Protein AF-A0A7W0TX59-F1 (afdb_monomer)

Structure (mmCIF, N/CA/C/O backbone):
data_AF-A0A7W0TX59-F1
#
_entry.id   AF-A0A7W0TX59-F1
#
loop_
_atom_site.group_PDB
_atom_site.id
_atom_site.type_symbol
_atom_site.label_atom_id
_atom_site.label_alt_id
_atom_site.label_comp_id
_atom_site.label_asym_id
_atom_site.label_entity_id
_atom_site.label_seq_id
_atom_site.pdbx_PDB_ins_code
_atom_site.Cartn_x
_atom_site.Cartn_y
_atom_site.Cartn_z
_atom_site.occupancy
_atom_site.B_iso_or_equiv
_atom_site.auth_seq_id
_atom_site.auth_comp_id
_atom_site.auth_asym_id
_atom_site.auth_atom_id
_atom_site.pdbx_PDB_model_num
ATOM 1 N N . LEU A 1 1 ? 23.592 -7.215 -28.216 1.00 57.59 1 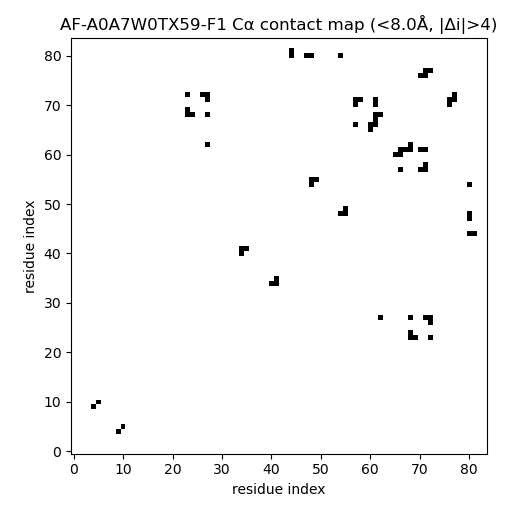LEU A N 1
ATOM 2 C CA . LEU A 1 1 ? 23.616 -6.211 -27.128 1.00 57.59 1 LEU A CA 1
ATOM 3 C C . LEU A 1 1 ? 25.075 -5.857 -26.885 1.00 57.59 1 LEU A C 1
ATOM 5 O O . LEU A 1 1 ? 25.823 -6.747 -26.502 1.00 57.59 1 LEU A O 1
ATOM 9 N N . GLN A 1 2 ? 25.501 -4.629 -27.199 1.00 63.41 2 GLN A N 1
ATOM 10 C CA . GLN A 1 2 ? 26.831 -4.155 -26.797 1.00 63.41 2 GLN A CA 1
ATOM 11 C C . GLN A 1 2 ? 26.893 -4.145 -25.265 1.00 63.41 2 GLN A C 1
ATOM 13 O O . GLN A 1 2 ? 25.947 -3.708 -24.608 1.00 63.41 2 GLN A O 1
ATOM 18 N N . ALA A 1 3 ? 27.976 -4.669 -24.692 1.00 68.12 3 ALA A N 1
ATOM 19 C CA . ALA A 1 3 ? 28.170 -4.665 -23.249 1.00 68.12 3 ALA A CA 1
ATOM 20 C C . ALA A 1 3 ? 28.197 -3.210 -22.743 1.00 68.12 3 ALA A C 1
ATOM 22 O O . ALA A 1 3 ? 29.076 -2.446 -23.125 1.00 68.12 3 ALA A O 1
ATOM 23 N N . GLY A 1 4 ? 27.213 -2.827 -21.921 1.00 76.25 4 GLY A N 1
ATOM 24 C CA . GLY A 1 4 ? 27.121 -1.487 -21.326 1.00 76.25 4 GLY A CA 1
ATOM 25 C C . GLY A 1 4 ? 26.104 -0.526 -21.955 1.00 76.25 4 GLY A C 1
ATOM 26 O O . GLY A 1 4 ? 26.019 0.615 -21.508 1.00 76.25 4 GLY A O 1
ATOM 27 N N . ASP A 1 5 ? 25.303 -0.953 -22.938 1.00 79.06 5 ASP A N 1
ATOM 28 C CA . ASP A 1 5 ? 24.207 -0.118 -23.449 1.00 79.06 5 ASP A CA 1
ATOM 29 C C . ASP A 1 5 ? 23.130 0.104 -22.365 1.00 79.06 5 ASP A C 1
ATOM 31 O O . ASP A 1 5 ? 22.373 -0.798 -22.001 1.00 79.06 5 ASP A O 1
ATOM 35 N N . THR A 1 6 ? 23.086 1.328 -21.833 1.00 84.88 6 THR A N 1
ATOM 36 C CA . THR A 1 6 ? 22.119 1.799 -20.826 1.00 84.88 6 THR A CA 1
ATOM 37 C C . THR A 1 6 ? 21.064 2.732 -21.425 1.00 84.88 6 THR A C 1
ATOM 39 O O . THR A 1 6 ? 20.374 3.456 -20.699 1.00 84.88 6 THR A O 1
ATOM 42 N N . SER A 1 7 ? 20.908 2.719 -22.752 1.00 87.12 7 SER A N 1
ATOM 43 C CA . SER A 1 7 ? 19.872 3.484 -23.437 1.00 87.12 7 SER A CA 1
ATOM 44 C C . SER A 1 7 ? 18.471 3.134 -22.922 1.00 87.12 7 SER A C 1
ATOM 46 O O . SER A 1 7 ? 18.193 2.040 -22.418 1.00 87.12 7 SER A O 1
ATOM 48 N N . ALA A 1 8 ? 17.542 4.084 -23.061 1.00 84.06 8 ALA A N 1
ATOM 49 C CA . ALA A 1 8 ? 16.163 3.899 -22.618 1.00 84.06 8 ALA A CA 1
ATOM 50 C C . ALA A 1 8 ? 15.490 2.678 -23.271 1.00 84.06 8 ALA A C 1
ATOM 52 O O . ALA A 1 8 ? 14.704 2.009 -22.603 1.00 84.06 8 ALA A O 1
ATOM 53 N N . ALA A 1 9 ? 15.830 2.383 -24.531 1.00 87.00 9 ALA A N 1
ATOM 54 C CA . ALA A 1 9 ? 15.322 1.233 -25.274 1.00 87.00 9 ALA A CA 1
ATOM 55 C C . ALA A 1 9 ? 15.874 -0.096 -24.729 1.00 87.00 9 ALA A C 1
ATOM 57 O O . ALA A 1 9 ? 15.103 -1.022 -24.482 1.00 87.00 9 ALA A O 1
ATOM 58 N N . ALA A 1 10 ? 17.182 -0.179 -24.457 1.00 86.38 10 ALA A N 1
ATOM 59 C CA . ALA A 1 10 ? 17.800 -1.377 -23.885 1.00 86.38 10 ALA A CA 1
ATOM 60 C C . ALA A 1 10 ? 17.279 -1.689 -22.468 1.00 86.38 10 ALA A C 1
ATOM 62 O O . ALA A 1 10 ? 17.090 -2.851 -22.100 1.00 86.38 10 ALA A O 1
AT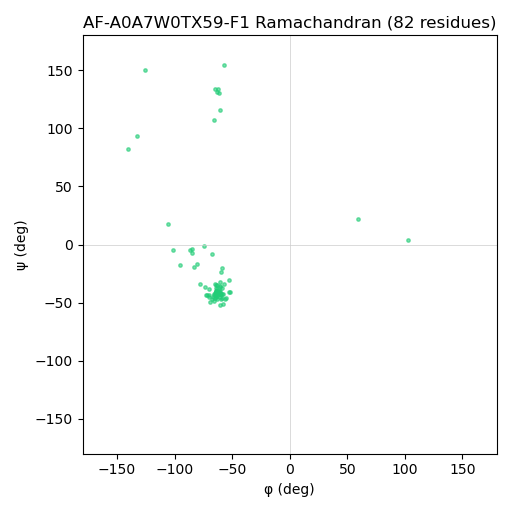OM 63 N N . LEU A 1 11 ? 16.980 -0.650 -21.680 1.00 89.38 11 LEU A N 1
ATOM 64 C CA . LEU A 1 11 ? 16.461 -0.787 -20.317 1.00 89.38 11 LEU A CA 1
ATOM 65 C C . LEU A 1 11 ? 14.940 -0.966 -20.234 1.00 89.38 11 LEU A C 1
ATOM 67 O O . LEU A 1 11 ? 14.421 -1.161 -19.131 1.00 89.38 11 LEU A O 1
ATOM 71 N N . ASP A 1 12 ? 14.202 -0.917 -21.342 1.00 90.00 12 ASP A N 1
ATOM 72 C CA . ASP A 1 12 ? 12.738 -0.903 -21.294 1.00 90.00 12 ASP A CA 1
ATOM 73 C C . ASP A 1 12 ? 12.158 -2.199 -20.705 1.00 90.00 12 ASP A C 1
ATOM 75 O O . ASP A 1 12 ? 11.317 -2.173 -19.801 1.00 90.00 12 ASP A O 1
ATOM 79 N N . ARG A 1 13 ? 12.719 -3.354 -21.085 1.00 85.81 13 ARG A N 1
ATOM 80 C CA . ARG A 1 13 ? 12.332 -4.655 -20.513 1.00 85.81 13 ARG A CA 1
ATOM 81 C C . ARG A 1 13 ? 12.582 -4.721 -19.004 1.00 85.81 13 ARG A C 1
ATOM 83 O O . ARG A 1 13 ? 11.748 -5.244 -18.261 1.00 85.81 13 ARG A O 1
ATOM 90 N N . TYR A 1 14 ? 13.700 -4.163 -18.542 1.00 86.56 14 TYR A N 1
ATOM 91 C CA . TYR A 1 14 ? 14.004 -4.059 -17.116 1.00 86.56 14 TYR A CA 1
ATOM 92 C C . TYR A 1 14 ? 13.022 -3.123 -16.400 1.00 86.56 14 TYR A C 1
ATOM 94 O O . TYR A 1 14 ? 12.512 -3.462 -15.331 1.00 86.56 14 TYR A O 1
ATOM 102 N N . ARG A 1 15 ? 12.694 -1.972 -16.998 1.00 87.94 15 ARG A N 1
ATOM 103 C CA . ARG A 1 15 ? 11.697 -1.033 -16.462 1.00 87.94 15 ARG A CA 1
ATOM 104 C C . ARG A 1 15 ? 10.325 -1.687 -16.343 1.00 87.94 15 ARG A C 1
ATOM 106 O O . ARG A 1 15 ? 9.679 -1.512 -15.311 1.00 87.94 15 ARG A O 1
ATOM 113 N N . LEU A 1 16 ? 9.897 -2.459 -17.340 1.00 86.38 16 LEU A N 1
ATOM 114 C CA . LEU A 1 16 ? 8.624 -3.179 -1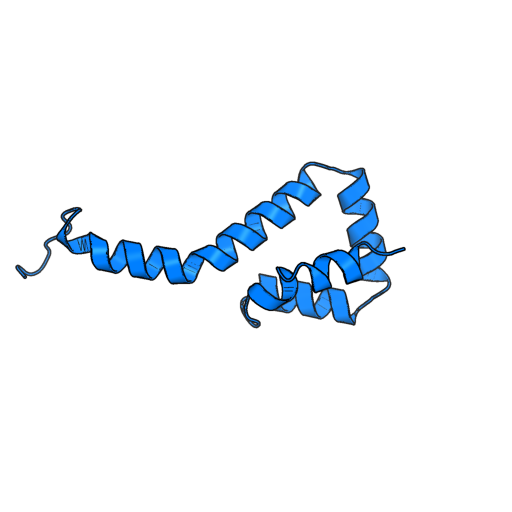7.312 1.00 86.38 16 LEU A CA 1
ATOM 115 C C . LEU A 1 16 ? 8.597 -4.223 -16.186 1.00 86.38 16 LEU A C 1
ATOM 117 O O . LEU A 1 16 ? 7.647 -4.259 -15.401 1.00 86.38 16 LEU A O 1
ATOM 121 N N . ALA A 1 17 ? 9.659 -5.027 -16.067 1.00 85.94 17 ALA A N 1
ATOM 122 C CA . ALA A 1 17 ? 9.800 -6.010 -14.995 1.00 85.94 17 ALA A CA 1
ATOM 123 C C . ALA A 1 17 ? 9.778 -5.337 -13.615 1.00 85.94 17 ALA A C 1
ATOM 125 O O . ALA A 1 17 ? 9.005 -5.725 -12.742 1.00 85.94 17 ALA A O 1
ATOM 126 N N . ARG A 1 18 ? 10.543 -4.253 -13.443 1.00 84.50 18 ARG A N 1
ATOM 127 C CA . ARG A 1 18 ? 10.592 -3.496 -12.191 1.00 84.50 18 ARG A CA 1
ATOM 128 C C . ARG A 1 18 ? 9.246 -2.855 -11.863 1.00 84.50 18 ARG A C 1
ATOM 130 O O . ARG A 1 18 ? 8.810 -2.920 -10.722 1.00 84.50 18 ARG A O 1
ATOM 137 N N . ARG A 1 19 ? 8.535 -2.292 -12.841 1.00 83.38 19 ARG A N 1
ATOM 138 C CA . ARG A 1 19 ? 7.176 -1.776 -12.612 1.00 83.38 19 ARG A CA 1
ATOM 139 C C . ARG A 1 19 ? 6.260 -2.883 -12.101 1.00 83.38 19 ARG A C 1
ATOM 141 O O . ARG A 1 19 ? 5.683 -2.701 -11.039 1.00 83.38 19 ARG A O 1
ATOM 148 N N . ARG A 1 20 ? 6.210 -4.041 -12.767 1.00 78.81 20 ARG A N 1
ATOM 149 C CA . ARG A 1 20 ? 5.379 -5.182 -12.337 1.00 78.81 20 ARG A CA 1
ATOM 150 C C . ARG A 1 20 ? 5.679 -5.623 -10.903 1.00 78.81 20 ARG A C 1
ATOM 152 O O . ARG A 1 20 ? 4.748 -5.759 -10.117 1.00 78.81 20 ARG A O 1
ATOM 159 N N . THR A 1 21 ? 6.954 -5.762 -10.538 1.00 77.94 21 THR A N 1
ATOM 160 C CA . THR A 1 21 ? 7.355 -6.165 -9.178 1.00 77.94 21 THR A CA 1
ATOM 161 C C . THR A 1 21 ? 6.981 -5.126 -8.115 1.00 77.94 21 THR A C 1
ATOM 163 O O . THR A 1 21 ? 6.650 -5.485 -6.987 1.00 77.94 21 THR A O 1
ATOM 166 N N . PHE A 1 22 ? 7.023 -3.833 -8.447 1.00 78.81 22 PHE A N 1
ATOM 167 C CA . PHE A 1 22 ? 6.824 -2.750 -7.478 1.00 78.81 22 PHE A CA 1
ATOM 168 C C . PHE A 1 22 ? 5.427 -2.107 -7.510 1.00 78.81 22 PHE A C 1
ATOM 170 O O . PHE A 1 22 ? 5.145 -1.277 -6.645 1.00 78.81 22 PHE A O 1
ATOM 177 N N . THR A 1 23 ? 4.535 -2.475 -8.438 1.00 75.31 23 THR A N 1
ATOM 178 C CA . THR A 1 23 ? 3.160 -1.937 -8.496 1.00 75.31 23 THR A CA 1
ATOM 179 C C . THR A 1 23 ? 2.420 -2.152 -7.179 1.00 75.31 23 THR A C 1
ATOM 181 O O . THR A 1 23 ? 1.858 -1.203 -6.637 1.00 75.31 23 THR A O 1
ATOM 184 N N . ALA A 1 24 ? 2.490 -3.362 -6.616 1.00 68.69 24 ALA A N 1
ATOM 185 C CA . ALA A 1 24 ? 1.819 -3.671 -5.357 1.00 68.69 24 ALA A CA 1
ATOM 186 C C . ALA A 1 24 ? 2.410 -2.861 -4.185 1.00 68.69 24 ALA A C 1
ATOM 188 O O . ALA A 1 24 ? 1.675 -2.267 -3.405 1.00 68.69 24 ALA A O 1
ATOM 189 N N . LYS A 1 25 ? 3.741 -2.711 -4.115 1.00 69.44 25 LYS A N 1
ATOM 190 C CA . LYS A 1 25 ? 4.393 -1.848 -3.108 1.00 69.44 25 LYS A CA 1
ATOM 191 C C . LYS A 1 25 ? 3.959 -0.388 -3.226 1.00 69.44 25 LYS A C 1
ATOM 193 O O . LYS A 1 25 ? 3.687 0.261 -2.222 1.00 69.44 25 LYS A O 1
ATOM 198 N N . ARG A 1 26 ? 3.848 0.123 -4.456 1.00 76.50 26 ARG A N 1
ATOM 199 C CA . ARG A 1 26 ? 3.377 1.488 -4.713 1.00 76.50 26 ARG A CA 1
ATOM 200 C C . ARG A 1 26 ? 1.953 1.688 -4.198 1.00 76.50 26 ARG A C 1
ATOM 202 O O . ARG A 1 26 ? 1.685 2.717 -3.593 1.00 76.50 26 ARG A O 1
ATOM 209 N N . GLN A 1 27 ? 1.065 0.720 -4.407 1.00 74.38 27 GLN A N 1
ATOM 210 C CA . GLN A 1 27 ? -0.308 0.787 -3.902 1.00 74.38 27 GLN A CA 1
ATOM 211 C C . GLN A 1 27 ? -0.358 0.797 -2.365 1.00 74.38 27 GLN A C 1
ATOM 213 O O . GLN A 1 27 ? -1.094 1.601 -1.802 1.00 74.38 27 GLN A O 1
ATOM 218 N N . VAL A 1 28 ? 0.470 -0.009 -1.681 1.00 72.69 28 VAL A N 1
ATOM 219 C CA . VAL A 1 28 ? 0.583 0.039 -0.207 1.00 72.69 28 VAL A CA 1
ATOM 220 C C . VAL A 1 28 ? 1.004 1.431 0.261 1.00 72.69 28 VAL A C 1
ATOM 222 O O . VAL A 1 28 ? 0.381 1.983 1.165 1.00 72.69 28 VAL A O 1
ATOM 225 N N . CYS A 1 29 ? 2.011 2.033 -0.380 1.00 77.38 29 CYS A N 1
ATOM 226 C CA . CYS A 1 29 ? 2.443 3.390 -0.042 1.00 77.38 29 CYS A CA 1
ATOM 227 C C . CYS A 1 29 ? 1.315 4.417 -0.196 1.00 77.38 29 CYS A C 1
ATOM 229 O O . CYS A 1 29 ? 1.153 5.246 0.692 1.00 77.38 29 CYS A O 1
ATOM 231 N N . TRP A 1 30 ? 0.515 4.347 -1.266 1.00 79.06 30 TRP A N 1
ATOM 232 C CA . TRP A 1 30 ? -0.627 5.252 -1.457 1.00 79.06 30 TRP A CA 1
ATOM 233 C C . TRP A 1 30 ? -1.680 5.117 -0.357 1.00 79.06 30 TRP A C 1
ATOM 235 O O . TRP A 1 30 ? -2.202 6.123 0.111 1.00 79.06 30 TRP A O 1
ATOM 245 N N . ILE A 1 31 ? -1.967 3.894 0.090 1.00 74.94 31 ILE A N 1
ATOM 246 C CA . ILE A 1 31 ? -2.916 3.660 1.184 1.00 74.94 31 ILE A CA 1
ATOM 247 C C . ILE A 1 31 ? -2.387 4.227 2.499 1.00 74.94 31 ILE A C 1
ATOM 249 O O . ILE A 1 31 ? -3.099 4.961 3.181 1.00 74.94 31 ILE A O 1
ATOM 253 N N . VAL A 1 32 ? -1.130 3.929 2.839 1.00 76.69 32 VAL A N 1
ATOM 254 C CA . VAL A 1 32 ? -0.493 4.461 4.052 1.00 76.69 32 VAL A CA 1
ATOM 255 C C . VAL A 1 32 ? -0.460 5.988 4.013 1.00 76.69 32 VAL A C 1
ATOM 257 O O . VAL A 1 32 ? -0.803 6.629 4.999 1.00 76.69 32 VAL A O 1
ATOM 260 N N . GLN A 1 33 ? -0.128 6.584 2.866 1.00 82.06 33 GLN A N 1
ATOM 261 C CA . GLN A 1 33 ? -0.173 8.036 2.681 1.00 82.06 33 GLN A CA 1
ATOM 262 C C . GLN A 1 33 ? -1.591 8.599 2.822 1.00 82.06 33 GLN A C 1
ATOM 264 O O . GLN A 1 33 ? -1.755 9.656 3.423 1.00 82.06 33 GLN A O 1
ATOM 269 N N . GLY A 1 34 ? -2.613 7.891 2.335 1.00 78.69 34 GLY A N 1
ATOM 270 C CA . GLY A 1 34 ? -4.014 8.261 2.536 1.00 78.69 34 GLY A CA 1
ATOM 271 C C . GLY A 1 34 ? -4.412 8.282 4.014 1.00 78.69 34 GLY A C 1
ATOM 272 O O . GLY A 1 34 ? -5.083 9.214 4.451 1.00 78.69 34 GLY A O 1
ATOM 273 N N . PHE A 1 35 ? -3.944 7.307 4.800 1.00 76.25 35 PHE A N 1
ATOM 274 C CA . PHE A 1 35 ? -4.145 7.296 6.250 1.00 76.25 35 PHE A CA 1
ATOM 275 C C . PHE A 1 35 ? -3.383 8.425 6.950 1.00 76.25 35 PHE A C 1
ATOM 277 O O . PHE A 1 35 ? -3.974 9.152 7.742 1.00 76.25 35 PHE A O 1
ATOM 284 N N . ILE A 1 36 ? -2.106 8.631 6.615 1.00 80.00 36 ILE A N 1
ATOM 285 C CA . ILE A 1 36 ? -1.283 9.716 7.179 1.00 80.00 36 ILE A CA 1
ATOM 286 C C . ILE A 1 36 ? -1.888 11.093 6.867 1.00 80.00 36 ILE A C 1
ATOM 288 O O . ILE A 1 36 ? -1.865 11.981 7.715 1.00 80.00 36 ILE A O 1
ATOM 292 N N . GLY A 1 37 ? -2.470 11.267 5.678 1.00 86.00 37 GLY A N 1
ATOM 293 C CA . GLY A 1 37 ? -3.141 12.504 5.272 1.00 86.00 37 GLY A CA 1
ATOM 294 C C . GLY A 1 37 ? -4.428 12.817 6.044 1.00 86.00 37 GLY A C 1
ATOM 295 O O . GLY A 1 37 ? -4.967 13.910 5.892 1.00 86.00 37 GLY A O 1
ATOM 296 N N . SER A 1 38 ? -4.926 11.894 6.875 1.00 83.69 38 SER A N 1
ATOM 297 C CA . SER A 1 38 ? -6.134 12.076 7.68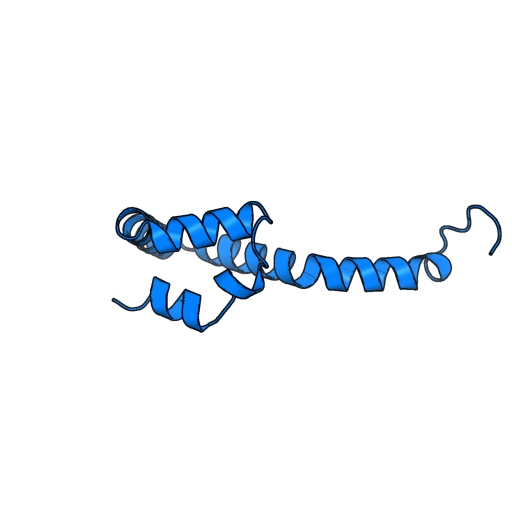1 1.00 83.69 38 SER A CA 1
ATOM 298 C C . SER A 1 38 ? -5.896 11.639 9.134 1.00 83.69 38 SER A C 1
ATOM 300 O O . SER A 1 38 ? -6.103 10.472 9.476 1.00 83.69 38 SER A O 1
ATOM 302 N N . PRO A 1 39 ? -5.508 12.564 10.034 1.00 83.50 39 PRO A N 1
ATOM 303 C CA . PRO A 1 39 ? -5.234 12.246 11.438 1.00 83.50 39 PRO A CA 1
ATOM 304 C C . PRO A 1 39 ? -6.361 11.490 12.176 1.00 83.50 39 PRO A C 1
ATOM 306 O O . PRO A 1 39 ? -6.049 10.541 12.898 1.00 83.50 39 PRO A O 1
ATOM 309 N N . PRO A 1 40 ? -7.662 11.811 11.988 1.00 85.69 40 PRO A N 1
ATOM 310 C CA . PRO A 1 40 ? -8.748 11.054 12.617 1.00 85.69 40 PRO A CA 1
ATOM 311 C C . PRO A 1 40 ? -8.806 9.600 12.140 1.00 85.69 40 PRO A C 1
ATOM 313 O O . PRO A 1 40 ? -9.028 8.689 12.936 1.00 85.69 40 PRO A O 1
ATOM 316 N N . LEU A 1 41 ? -8.577 9.379 10.843 1.00 79.44 41 LEU A N 1
ATOM 317 C CA . LEU A 1 41 ? -8.584 8.049 10.247 1.00 79.44 41 LEU A CA 1
ATOM 318 C C . LEU A 1 41 ? -7.368 7.239 10.701 1.00 79.44 41 LEU A C 1
ATOM 320 O O . LEU A 1 41 ? -7.502 6.051 10.984 1.00 79.44 41 LEU A O 1
ATOM 324 N N . MET A 1 42 ? -6.206 7.887 10.820 1.00 81.25 42 MET A N 1
ATOM 325 C CA . MET A 1 42 ? -5.001 7.253 11.338 1.00 81.25 42 MET A CA 1
ATOM 326 C C . MET A 1 42 ? -5.225 6.765 12.767 1.00 81.25 42 MET A C 1
ATOM 328 O O . MET A 1 42 ? -5.056 5.576 13.007 1.00 81.25 42 MET A O 1
ATOM 332 N N . ASN A 1 43 ? -5.711 7.632 13.666 1.00 84.56 43 ASN A N 1
ATOM 333 C CA . ASN A 1 43 ? -6.017 7.273 15.056 1.00 84.56 43 ASN A CA 1
ATOM 334 C C . ASN A 1 43 ? -7.033 6.128 15.157 1.00 84.56 43 ASN A C 1
ATOM 336 O O . ASN 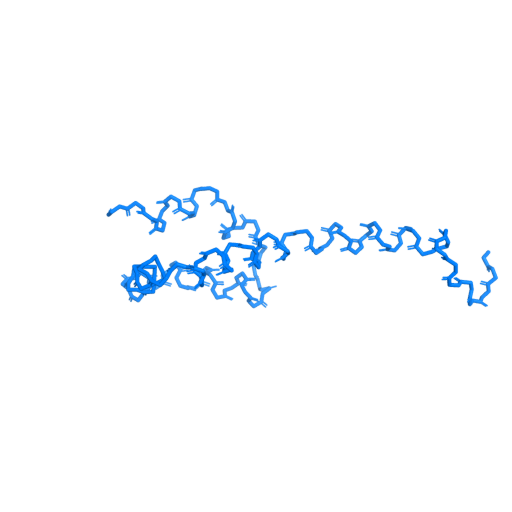A 1 43 ? -6.855 5.208 15.952 1.00 84.56 43 ASN A O 1
ATOM 340 N N . TYR A 1 44 ? -8.079 6.164 14.328 1.00 82.69 44 TYR A N 1
ATOM 341 C CA . TYR A 1 44 ? -9.081 5.102 14.273 1.00 82.69 44 TYR A CA 1
ATOM 342 C C . TYR A 1 44 ? -8.467 3.754 13.876 1.00 82.69 44 TYR A C 1
ATOM 344 O O . TYR A 1 44 ? -8.746 2.723 14.489 1.00 82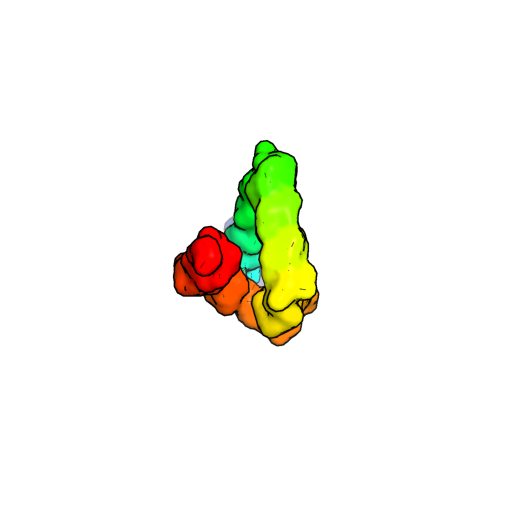.69 44 TYR A O 1
ATOM 352 N N . VAL A 1 45 ? -7.610 3.757 12.855 1.00 80.25 45 VAL A N 1
ATOM 353 C CA . VAL A 1 45 ? -6.961 2.547 12.352 1.00 80.25 45 VAL A CA 1
ATOM 354 C C . VAL A 1 45 ? -5.937 2.008 13.347 1.00 80.25 45 VAL A C 1
ATOM 356 O O . VAL A 1 45 ? -5.941 0.802 13.589 1.00 80.25 45 VAL A O 1
ATOM 359 N N . THR A 1 46 ? -5.104 2.847 13.971 1.00 81.62 46 THR A N 1
ATOM 360 C CA . THR A 1 46 ? -4.135 2.383 14.981 1.00 81.62 46 THR A CA 1
ATOM 361 C C . THR A 1 46 ? -4.813 1.812 16.213 1.00 81.62 46 THR A C 1
ATOM 363 O O . THR A 1 46 ? -4.413 0.739 16.661 1.00 81.62 46 THR A O 1
ATOM 366 N N . ASP A 1 47 ? -5.860 2.459 16.725 1.00 85.25 47 ASP A N 1
ATOM 367 C CA . ASP A 1 47 ? -6.619 1.943 17.870 1.00 85.25 47 ASP A CA 1
ATOM 368 C C . ASP A 1 47 ? -7.254 0.576 17.558 1.00 85.25 47 ASP A C 1
ATOM 370 O O . ASP A 1 47 ? -7.299 -0.334 18.387 1.00 85.25 47 ASP A O 1
ATOM 374 N N . ARG A 1 48 ? -7.687 0.378 16.312 1.00 81.88 48 ARG A N 1
ATOM 375 C CA . ARG A 1 48 ? -8.282 -0.882 15.867 1.00 81.88 48 ARG A CA 1
ATOM 376 C C . ARG A 1 48 ? -7.252 -1.972 15.588 1.00 81.88 48 ARG A C 1
ATOM 378 O O . ARG A 1 48 ? -7.537 -3.137 15.861 1.00 81.88 48 ARG A O 1
ATOM 385 N N . LEU A 1 49 ? -6.069 -1.610 15.091 1.00 80.44 49 LEU A N 1
ATOM 386 C CA . LEU A 1 49 ? -4.933 -2.528 14.985 1.00 80.44 49 LEU A CA 1
ATOM 387 C C . LEU A 1 49 ? -4.471 -2.992 16.365 1.00 80.44 49 LEU A C 1
ATOM 389 O O . LEU A 1 49 ? -4.243 -4.183 16.546 1.00 80.44 49 LEU A O 1
ATOM 393 N N . ALA A 1 50 ? -4.387 -2.079 17.335 1.00 80.31 50 ALA A N 1
ATOM 394 C CA . ALA A 1 50 ? -4.008 -2.409 18.706 1.00 80.31 50 ALA A CA 1
ATOM 395 C C . ALA A 1 50 ? -4.985 -3.408 19.348 1.00 80.31 50 ALA A C 1
ATOM 397 O O . ALA A 1 50 ? -4.580 -4.265 20.125 1.00 80.31 50 ALA A O 1
ATOM 398 N N . ARG A 1 51 ? -6.269 -3.341 18.975 1.00 84.62 51 ARG A N 1
ATOM 399 C CA . ARG A 1 51 ? -7.315 -4.267 19.438 1.00 84.62 51 ARG A CA 1
ATOM 400 C C . ARG A 1 51 ? -7.417 -5.570 18.629 1.00 84.62 51 ARG A C 1
ATOM 402 O O . ARG A 1 51 ? -8.208 -6.435 18.997 1.00 84.62 51 ARG A O 1
ATOM 409 N N . ARG A 1 52 ? -6.690 -5.716 17.512 1.00 81.69 52 ARG A N 1
ATOM 410 C CA . ARG A 1 52 ? -6.776 -6.870 16.593 1.00 81.69 52 ARG A CA 1
ATOM 411 C C . ARG A 1 52 ? -5.388 -7.280 16.092 1.00 81.69 52 ARG A C 1
ATOM 413 O O . ARG A 1 52 ? -5.007 -6.944 14.967 1.00 81.69 52 ARG A O 1
ATOM 420 N N . GLU A 1 53 ? -4.668 -8.052 16.906 1.00 76.38 53 GLU A N 1
ATOM 421 C CA . GLU A 1 53 ? -3.294 -8.504 16.621 1.00 76.38 53 GLU A CA 1
ATOM 422 C C . GLU A 1 53 ? -3.136 -9.177 15.249 1.00 76.38 53 GLU A C 1
ATOM 424 O O . GLU A 1 53 ? -2.196 -8.854 14.524 1.00 76.38 53 GLU A O 1
ATOM 429 N N . ASP A 1 54 ? -4.084 -10.016 14.821 1.00 77.38 54 ASP A N 1
ATOM 430 C CA . ASP A 1 54 ? -4.032 -10.689 13.512 1.00 77.38 54 ASP A CA 1
ATOM 431 C C . ASP A 1 54 ? -3.964 -9.710 12.324 1.00 77.38 54 ASP A C 1
ATOM 433 O O . ASP A 1 54 ? -3.267 -9.943 11.327 1.00 77.38 54 ASP A O 1
ATOM 437 N N . LEU A 1 55 ? -4.675 -8.580 12.421 1.00 74.69 55 LEU A N 1
ATOM 438 C CA . LEU A 1 55 ? -4.651 -7.537 11.392 1.00 74.69 55 LEU A CA 1
ATOM 439 C C . LEU A 1 55 ? -3.334 -6.757 11.434 1.00 74.69 55 LEU A C 1
ATOM 441 O O . LEU A 1 55 ? -2.794 -6.419 10.377 1.00 74.69 55 LEU A O 1
ATOM 445 N N . GLY A 1 56 ? -2.793 -6.525 12.633 1.00 73.88 56 GLY A N 1
ATOM 446 C CA . GLY A 1 56 ? -1.475 -5.923 12.827 1.00 73.88 56 GLY A CA 1
ATOM 447 C C . GLY A 1 56 ? -0.345 -6.778 12.252 1.00 73.88 56 GLY A C 1
ATOM 448 O O . GLY A 1 56 ? 0.506 -6.263 11.526 1.00 73.88 56 GLY A O 1
ATOM 449 N N . LEU A 1 57 ? -0.379 -8.093 12.480 1.00 76.62 57 LEU A N 1
ATOM 450 C CA . LEU A 1 57 ? 0.583 -9.050 11.925 1.00 76.62 57 LEU A CA 1
ATOM 451 C C . LEU A 1 57 ? 0.504 -9.124 10.398 1.00 76.62 57 LEU A C 1
ATOM 453 O O . LEU A 1 57 ? 1.535 -9.164 9.726 1.00 76.62 57 LEU A O 1
ATOM 457 N N . THR A 1 58 ? -0.705 -9.084 9.835 1.00 73.12 58 THR A N 1
ATOM 458 C CA . THR A 1 58 ? -0.903 -9.050 8.378 1.00 73.12 58 THR A CA 1
ATOM 459 C C . THR A 1 58 ? -0.324 -7.771 7.773 1.00 73.12 58 THR A C 1
ATOM 461 O O . THR A 1 58 ? 0.401 -7.832 6.777 1.00 73.12 58 THR A O 1
ATOM 464 N N . LEU A 1 59 ? -0.583 -6.615 8.394 1.00 73.25 59 LEU A N 1
ATOM 465 C CA . LEU A 1 59 ? -0.047 -5.338 7.929 1.00 73.25 59 LEU A CA 1
ATOM 466 C C . LEU A 1 59 ? 1.482 -5.295 8.043 1.00 73.25 59 LEU A C 1
ATOM 468 O O . LEU A 1 59 ? 2.152 -4.931 7.080 1.00 73.25 59 LEU A O 1
ATOM 472 N N . SER A 1 60 ? 2.039 -5.726 9.177 1.00 73.81 60 SER A N 1
ATOM 473 C CA . SER A 1 60 ? 3.488 -5.798 9.400 1.00 73.81 60 SER A CA 1
ATOM 474 C C . SER 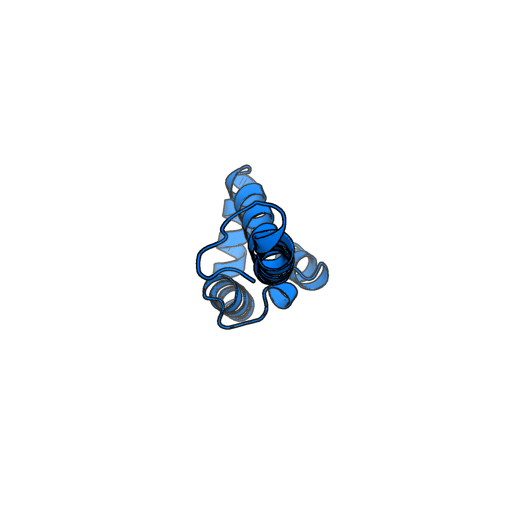A 1 60 ? 4.169 -6.760 8.418 1.00 73.81 60 SER A C 1
ATOM 476 O O . SER A 1 60 ? 5.187 -6.420 7.818 1.00 73.81 60 SER A O 1
ATOM 478 N N . GLY A 1 61 ? 3.562 -7.921 8.149 1.00 72.38 61 GLY A N 1
ATOM 479 C CA . GLY A 1 61 ? 4.057 -8.888 7.167 1.00 72.38 61 GLY A CA 1
ATOM 480 C C . GLY A 1 61 ? 4.052 -8.353 5.733 1.00 72.38 61 GLY A C 1
ATOM 481 O O . GLY A 1 61 ? 4.990 -8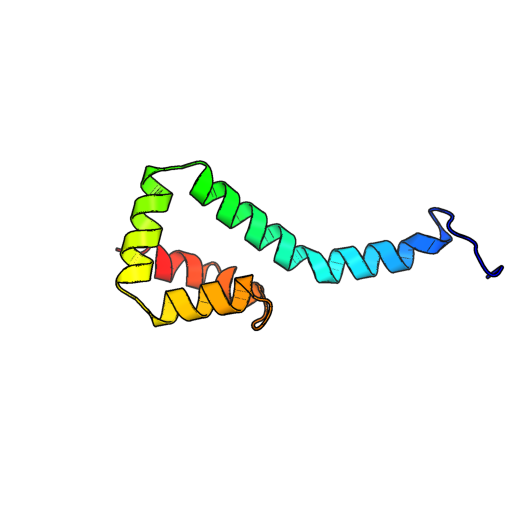.612 4.976 1.00 72.38 61 GLY A O 1
ATOM 482 N N . VAL A 1 62 ? 3.039 -7.567 5.359 1.00 71.50 62 VAL A N 1
ATOM 483 C CA . VAL A 1 62 ? 2.986 -6.905 4.048 1.00 71.50 62 VAL A CA 1
ATOM 484 C C . VAL A 1 62 ? 3.992 -5.755 3.953 1.00 71.50 62 VAL A C 1
ATOM 486 O O . VAL A 1 62 ? 4.700 -5.651 2.949 1.00 71.50 62 VAL A O 1
ATOM 489 N N . LEU A 1 63 ? 4.112 -4.924 4.991 1.00 70.06 63 LEU A N 1
AT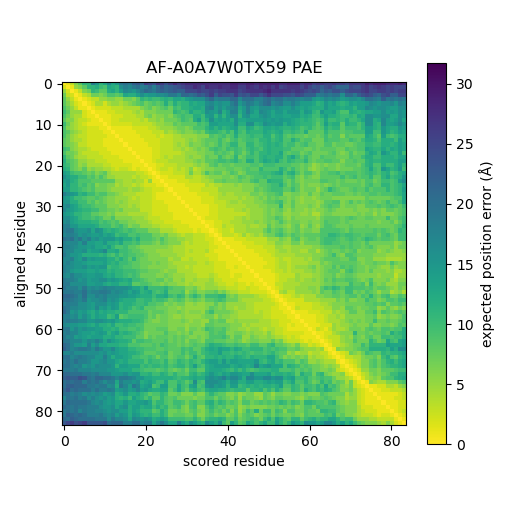OM 490 C CA . LEU A 1 63 ? 5.086 -3.826 5.038 1.00 70.06 63 LEU A CA 1
ATOM 491 C C . LEU A 1 63 ? 6.531 -4.343 5.022 1.00 70.06 63 LEU A C 1
ATOM 493 O O . LEU A 1 63 ? 7.372 -3.800 4.306 1.00 70.06 63 LEU A O 1
ATOM 497 N N . GLY A 1 64 ? 6.801 -5.432 5.743 1.00 68.62 64 GLY A N 1
ATOM 498 C CA . GLY A 1 64 ? 8.089 -6.124 5.765 1.00 68.62 64 GLY A CA 1
ATOM 499 C C . GLY A 1 64 ? 8.379 -6.955 4.513 1.00 68.62 64 GLY A C 1
ATOM 500 O O . GLY A 1 64 ? 9.449 -7.545 4.412 1.00 68.62 64 GLY A O 1
ATOM 501 N N . ASN A 1 65 ? 7.457 -6.998 3.540 1.00 66.88 65 ASN A N 1
ATOM 502 C CA . ASN A 1 65 ? 7.580 -7.783 2.308 1.00 66.88 65 ASN A CA 1
ATOM 503 C C . ASN A 1 65 ? 7.738 -9.302 2.549 1.00 66.88 65 ASN A C 1
ATOM 505 O O . ASN A 1 65 ? 8.227 -10.018 1.676 1.00 66.88 65 ASN A O 1
ATOM 509 N N . PHE A 1 66 ? 7.311 -9.782 3.720 1.00 66.12 66 PHE A N 1
ATOM 510 C CA . PHE A 1 66 ? 7.238 -11.200 4.079 1.00 66.12 66 PHE A CA 1
ATOM 511 C C . PHE A 1 66 ? 5.952 -11.856 3.562 1.00 66.12 66 PHE A C 1
ATOM 513 O O . PHE A 1 66 ? 5.884 -13.076 3.437 1.00 66.12 66 PHE A O 1
ATOM 520 N N . ARG A 1 67 ? 4.936 -11.047 3.242 1.00 64.50 67 ARG A N 1
ATOM 521 C CA . ARG A 1 67 ? 3.676 -11.467 2.621 1.00 64.50 67 ARG A CA 1
ATOM 522 C C . ARG A 1 67 ? 3.399 -10.664 1.352 1.00 64.50 67 ARG A C 1
ATOM 524 O O . ARG A 1 67 ? 3.815 -9.503 1.262 1.00 64.50 67 ARG A O 1
ATOM 531 N N . PRO A 1 68 ? 2.704 -11.247 0.360 1.00 65.69 68 PRO A N 1
ATOM 532 C CA . PRO A 1 68 ? 2.357 -10.528 -0.852 1.00 65.69 68 PRO A CA 1
ATOM 533 C C . PRO A 1 68 ? 1.462 -9.334 -0.511 1.00 65.69 68 PRO A C 1
ATOM 535 O O . PRO A 1 68 ? 0.456 -9.455 0.185 1.00 65.69 68 PRO A O 1
ATOM 538 N N . ALA A 1 69 ? 1.819 -8.160 -1.035 1.00 62.41 69 ALA A N 1
ATOM 539 C CA . ALA A 1 69 ? 1.117 -6.914 -0.735 1.00 62.41 69 ALA A CA 1
ATOM 540 C C . ALA A 1 69 ? -0.376 -6.932 -1.108 1.00 62.41 69 ALA A C 1
ATOM 542 O O . ALA A 1 69 ? -1.160 -6.175 -0.542 1.00 62.41 69 ALA A O 1
ATOM 543 N N . THR A 1 70 ? -0.783 -7.837 -2.001 1.00 63.47 70 THR A N 1
ATOM 544 C CA . THR A 1 70 ? -2.180 -8.099 -2.365 1.00 63.47 70 THR A CA 1
ATOM 545 C C . THR A 1 70 ? -3.054 -8.540 -1.188 1.00 63.47 70 THR A C 1
ATOM 547 O O . THR A 1 70 ? -4.261 -8.329 -1.242 1.00 63.47 70 THR A O 1
ATOM 550 N N . GLU A 1 71 ? -2.482 -9.104 -0.117 1.00 63.59 71 GLU A N 1
ATOM 551 C CA . GLU A 1 71 ? -3.245 -9.500 1.076 1.00 63.59 71 GLU A CA 1
ATOM 552 C C . GLU A 1 71 ? -3.761 -8.281 1.859 1.00 63.59 71 GLU A C 1
ATOM 554 O O . GLU A 1 71 ? -4.965 -8.190 2.116 1.00 63.59 71 GLU A O 1
ATOM 559 N N . ALA A 1 72 ? -2.900 -7.297 2.155 1.00 58.62 72 ALA A N 1
ATOM 560 C CA . ALA A 1 72 ? -3.316 -6.059 2.833 1.00 58.62 72 ALA A CA 1
ATOM 561 C C . ALA A 1 72 ? -3.964 -5.033 1.886 1.00 58.62 72 ALA A C 1
ATOM 563 O O . ALA A 1 72 ? -4.643 -4.116 2.340 1.00 58.62 72 ALA A O 1
ATOM 564 N N . LEU A 1 73 ? -3.780 -5.189 0.571 1.00 59.94 73 LEU A N 1
ATOM 565 C CA . LEU A 1 73 ? -4.434 -4.373 -0.457 1.00 59.94 73 LEU A CA 1
ATOM 566 C C . LEU A 1 73 ? -5.813 -4.883 -0.873 1.00 59.94 73 LEU A C 1
ATOM 568 O O . LEU A 1 73 ? -6.480 -4.237 -1.683 1.00 59.94 73 LEU A O 1
ATOM 572 N N . SER A 1 74 ? -6.251 -6.037 -0.367 1.00 66.06 74 SER A N 1
ATOM 573 C CA . SER A 1 74 ? -7.570 -6.540 -0.723 1.00 66.06 74 SER A CA 1
ATOM 574 C C . SER A 1 74 ? -8.652 -5.582 -0.189 1.00 66.06 74 SER A C 1
ATOM 576 O O . SER A 1 74 ? -8.613 -5.199 0.985 1.00 66.06 74 SER A O 1
ATOM 578 N N . PRO A 1 75 ? -9.663 -5.214 -1.000 1.00 62.53 75 PRO A N 1
ATOM 579 C CA . PRO A 1 75 ? -10.827 -4.467 -0.519 1.00 62.53 75 PRO A CA 1
ATOM 580 C C . PRO A 1 75 ? -11.474 -5.150 0.692 1.00 62.53 75 PRO A C 1
ATOM 582 O O . PRO A 1 75 ? -11.972 -4.490 1.594 1.00 62.53 75 PRO A O 1
ATOM 585 N N . ALA A 1 76 ? -11.386 -6.481 0.756 1.00 65.75 76 ALA A N 1
ATOM 586 C CA . ALA A 1 76 ? -11.802 -7.280 1.898 1.00 65.75 76 ALA A CA 1
ATOM 587 C C . ALA A 1 76 ? -11.005 -6.980 3.183 1.00 65.75 76 ALA A C 1
ATOM 589 O O . ALA A 1 76 ? -11.608 -6.917 4.253 1.00 65.75 76 ALA A O 1
ATOM 590 N N . PHE A 1 77 ? -9.684 -6.779 3.110 1.00 69.19 77 PHE A N 1
ATOM 591 C CA . PHE A 1 77 ? -8.867 -6.377 4.260 1.00 69.19 77 PHE A CA 1
ATOM 592 C C . PHE A 1 77 ? -9.229 -4.968 4.728 1.00 69.19 77 PHE A C 1
ATOM 594 O O . PHE A 1 77 ? -9.464 -4.773 5.917 1.00 69.19 77 PHE A O 1
ATOM 601 N N . LEU A 1 78 ? -9.377 -4.014 3.802 1.00 70.75 78 LEU A N 1
ATOM 602 C CA . LEU A 1 78 ? -9.809 -2.650 4.130 1.00 70.75 78 LEU A CA 1
ATOM 603 C C . LEU A 1 78 ? -11.200 -2.631 4.771 1.00 70.75 78 LEU A C 1
ATOM 605 O O . LEU A 1 78 ? -11.402 -1.962 5.778 1.00 70.75 78 LEU A O 1
ATOM 609 N N . VAL A 1 79 ? -12.144 -3.417 4.250 1.00 74.50 79 VAL A N 1
ATOM 610 C CA . VAL A 1 79 ? -13.479 -3.556 4.845 1.00 74.50 79 VAL A CA 1
ATOM 611 C C . VAL A 1 79 ? -13.403 -4.229 6.216 1.00 74.50 79 VAL A C 1
ATOM 613 O O . VAL A 1 79 ? -14.047 -3.760 7.144 1.00 74.50 79 VAL A O 1
ATOM 616 N N . LYS A 1 80 ? -12.602 -5.285 6.406 1.00 72.94 80 LYS A N 1
ATOM 617 C CA . LYS A 1 80 ? -12.411 -5.910 7.732 1.00 72.94 80 LYS A CA 1
ATOM 618 C C . LYS A 1 80 ? -11.764 -4.960 8.742 1.00 72.94 80 LYS A C 1
ATOM 620 O O . LYS A 1 80 ? -12.087 -5.029 9.930 1.00 72.94 80 LYS A O 1
ATOM 625 N N . LEU A 1 81 ? -10.866 -4.102 8.267 1.00 70.44 81 LEU A N 1
ATOM 626 C CA . LEU A 1 81 ? -10.184 -3.103 9.070 1.00 70.44 81 LEU A CA 1
ATOM 627 C C . LEU A 1 81 ? -11.125 -1.955 9.449 1.00 70.44 81 LEU A C 1
ATOM 629 O O . LEU A 1 81 ? -11.125 -1.559 10.602 1.00 70.44 81 LEU A O 1
ATOM 633 N N . LEU A 1 82 ? -11.950 -1.459 8.525 1.00 74.12 82 LEU A N 1
ATOM 634 C CA . LEU A 1 82 ? -12.777 -0.261 8.725 1.00 74.12 82 LEU A CA 1
ATOM 635 C C . LEU A 1 82 ? -14.216 -0.538 9.185 1.00 74.12 82 LEU A C 1
ATOM 637 O O . LEU A 1 82 ? -14.880 0.372 9.675 1.00 74.12 82 LEU A O 1
ATOM 641 N N . ARG A 1 83 ? -14.729 -1.763 9.027 1.00 77.25 83 ARG A N 1
ATOM 642 C CA . ARG A 1 83 ? -16.078 -2.135 9.486 1.00 77.25 83 ARG A CA 1
ATOM 643 C C . ARG A 1 83 ? -16.144 -2.001 11.010 1.00 77.25 83 ARG A C 1
ATOM 645 O O . ARG A 1 83 ? -15.227 -2.546 11.616 1.00 77.25 83 ARG A O 1
ATOM 652 N N . PRO A 1 84 ? -17.166 -1.342 11.600 1.00 62.09 84 PRO A N 1
ATOM 653 C CA . PRO A 1 84 ? -17.263 -1.046 13.035 1.00 62.09 84 PRO A CA 1
ATOM 654 C C . PRO A 1 84 ? -17.186 -2.279 13.936 1.00 62.09 84 PRO A C 1
ATOM 656 O O . PRO A 1 84 ? -17.557 -3.391 13.500 1.00 62.09 84 PRO A O 1
#

Radius of gyration: 17.57 Å; Cα contacts (8 Å, |Δi|>4): 38; chains: 1; bounding box: 45×24×47 Å

pLDDT: mean 76.1, std 8.04, range [57.59, 90.0]

Sequence (84 aa):
LQAGDTSAAALDRYRLARRRTFTAKRQVCWIVQGFIGSPPLMNYVTDRLARREDLGLTLSGVLGNFRPATEALSPAFLVKLLRP

Foldseek 3Di:
DPPPPPDCVVCVVVVVVVCVVCVLVVLLVVVVVVLVVDVVSVVLLVVLCVVPVVLVVQNVCLVVVVDPSCSCVPVVSVCVRPPD

Secondary structure (DSSP, 8-state):
--TT---TTTTHHHHHHHHHHHHHHHHHHHHHHHHHT-HHHHHHHHHHHHT-HHHHHHHHHHHTTSS-TTTTTSHHHHHHHH--

Mean predicted aligned error: 8.87 Å

Solvent-accessible surface area (backbone atoms only — not comparable to full-atom values): 4869 Å² total; per-residue (Å²): 130,70,93,82,67,76,47,73,75,71,41,40,67,56,51,53,52,50,46,64,71,42,49,50,58,53,52,52,52,53,51,54,50,55,33,68,75,31,66,71,56,35,53,53,49,51,57,48,34,74,74,32,60,71,59,39,51,48,46,50,30,28,76,69,65,78,37,66,42,64,62,65,65,29,70,66,42,50,46,66,68,68,53,131